Protein AF-A0A957QKW9-F1 (afdb_monomer_lite)

Radius of gyration: 15.58 Å; chains: 1; bounding box: 28×19×53 Å

pLDDT: mean 81.56, std 16.96, range [43.31, 97.06]

Sequence (87 aa):
MHEQFNAAIKNAKSKPAEAALYHSQYGFWLGRQGDWRAAADQLAAAANLAEAAGEEALVAEYRYAEALALQQAPRSKGKAQAALRQA

Foldseek 3Di:
DVVVLVVQLVVCPVPLQSNLVSLQVVLVVCVVVLVLVSSLVSLCSSLVSCVVVVNVVSNVVS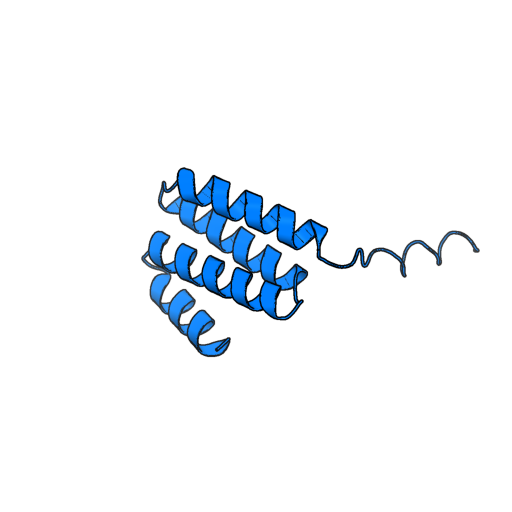VVSSVVSVVSNPPPPPPPVVVVPPD

Secondary structure (DSSP, 8-state):
-HHHHHHHHHHGGG-HHHHHHHHHHHHHHHHHTT-HHHHHHHHHHHHHHHHHHT-HHHHHHHHHHHHHHHHHS----SSSSSTTS--

Structure (mmCIF, N/CA/C/O backbone):
data_AF-A0A957QKW9-F1
#
_entry.id   AF-A0A957QKW9-F1
#
loop_
_atom_site.group_PDB
_atom_site.id
_atom_site.type_symbol
_atom_site.label_atom_id
_atom_site.label_alt_id
_atom_site.label_comp_id
_atom_site.label_asym_id
_atom_site.label_entity_id
_atom_site.label_seq_id
_atom_site.pdbx_PDB_ins_code
_atom_site.Cartn_x
_atom_site.Cartn_y
_atom_site.Cartn_z
_atom_site.occupancy
_atom_site.B_iso_or_equiv
_atom_site.auth_seq_id
_atom_site.auth_comp_id
_atom_site.auth_asym_id
_atom_site.auth_atom_id
_atom_site.pdbx_PDB_model_num
ATOM 1 N N . MET A 1 1 ? -15.877 -2.351 -6.342 1.00 61.66 1 MET A N 1
ATOM 2 C CA . MET A 1 1 ? -14.509 -1.805 -6.522 1.00 61.66 1 MET A CA 1
ATOM 3 C C . MET A 1 1 ? -13.430 -2.792 -6.066 1.00 61.66 1 MET A C 1
ATOM 5 O O . MET A 1 1 ? -12.545 -3.076 -6.853 1.00 61.66 1 MET A O 1
ATOM 9 N N . HIS A 1 2 ? -13.535 -3.381 -4.867 1.00 62.34 2 HIS A N 1
ATOM 10 C CA . HIS A 1 2 ? -12.604 -4.402 -4.342 1.00 62.34 2 HIS A CA 1
ATOM 11 C C . HIS A 1 2 ? -12.300 -5.545 -5.342 1.00 62.34 2 HIS A C 1
ATOM 13 O O . HIS A 1 2 ? -11.142 -5.851 -5.607 1.00 62.34 2 HIS A O 1
ATOM 19 N N . GLU A 1 3 ? -13.320 -6.133 -5.975 1.00 63.97 3 GLU A N 1
ATOM 20 C CA . GLU A 1 3 ? -13.122 -7.223 -6.948 1.00 63.97 3 GLU A CA 1
ATOM 21 C C . GLU A 1 3 ? -12.363 -6.796 -8.215 1.00 63.97 3 GLU A C 1
ATOM 23 O O . GLU A 1 3 ? -11.613 -7.591 -8.777 1.00 63.97 3 GLU A O 1
ATOM 28 N N . GLN A 1 4 ? -12.500 -5.532 -8.638 1.00 66.12 4 GLN A N 1
ATOM 29 C CA . GLN A 1 4 ? -11.776 -4.999 -9.797 1.00 66.12 4 GLN A CA 1
ATOM 30 C C . GLN A 1 4 ? -10.278 -4.869 -9.500 1.00 66.12 4 GLN A C 1
ATOM 32 O O . GLN A 1 4 ? -9.463 -5.209 -10.354 1.00 66.12 4 GLN A O 1
ATOM 37 N N . PHE A 1 5 ? -9.911 -4.465 -8.277 1.00 68.75 5 PHE A N 1
ATOM 38 C CA . PHE A 1 5 ? -8.512 -4.437 -7.846 1.00 68.75 5 PHE A CA 1
ATOM 39 C C . PHE A 1 5 ? -7.918 -5.843 -7.766 1.00 68.75 5 PHE A C 1
ATOM 41 O O . PHE A 1 5 ? -6.846 -6.073 -8.314 1.00 68.75 5 PHE A O 1
ATOM 48 N N . ASN A 1 6 ? -8.633 -6.812 -7.186 1.00 69.00 6 ASN A N 1
ATOM 49 C CA . ASN A 1 6 ? -8.146 -8.194 -7.106 1.00 69.00 6 ASN A CA 1
ATOM 50 C C . ASN A 1 6 ? -7.944 -8.829 -8.493 1.00 69.00 6 ASN A C 1
ATOM 52 O O . ASN A 1 6 ? -6.958 -9.536 -8.713 1.00 69.00 6 ASN A O 1
ATOM 56 N N . ALA A 1 7 ? -8.843 -8.560 -9.444 1.00 68.62 7 ALA A N 1
ATOM 57 C CA . ALA A 1 7 ? -8.693 -9.013 -10.825 1.00 68.62 7 ALA A CA 1
ATOM 58 C C . ALA A 1 7 ? -7.503 -8.336 -11.529 1.00 68.62 7 ALA A C 1
ATOM 60 O O . ALA A 1 7 ? -6.712 -9.015 -12.185 1.00 68.62 7 ALA A O 1
ATOM 61 N N . ALA A 1 8 ? -7.335 -7.024 -11.349 1.00 67.75 8 ALA A N 1
ATOM 62 C CA . ALA A 1 8 ? -6.223 -6.269 -11.918 1.00 67.75 8 ALA A CA 1
ATOM 63 C C . ALA A 1 8 ? -4.864 -6.718 -11.354 1.00 67.75 8 ALA A C 1
ATOM 65 O O . ALA A 1 8 ? -3.948 -6.99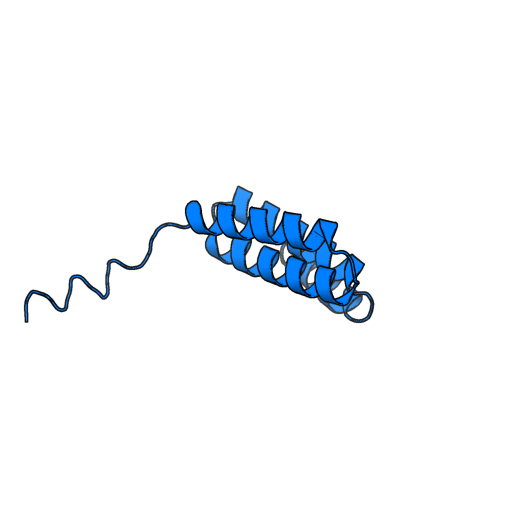0 -12.124 1.00 67.75 8 ALA A O 1
ATOM 66 N N . ILE A 1 9 ? -4.762 -6.917 -10.035 1.00 67.81 9 ILE A N 1
ATOM 67 C CA . ILE A 1 9 ? -3.567 -7.449 -9.359 1.00 67.81 9 ILE A CA 1
ATOM 68 C C . ILE A 1 9 ? -3.224 -8.849 -9.883 1.00 67.81 9 ILE A C 1
ATOM 70 O O . ILE A 1 9 ? -2.065 -9.146 -10.170 1.00 67.81 9 ILE A O 1
ATOM 74 N N . LYS A 1 10 ? -4.227 -9.722 -10.052 1.00 70.44 10 LYS A N 1
ATOM 75 C CA . LYS A 1 10 ? -4.021 -11.072 -10.598 1.00 70.44 10 LYS A CA 1
ATOM 76 C C . LYS A 1 10 ? -3.486 -11.037 -12.034 1.00 70.44 10 LYS A C 1
ATOM 78 O O . LYS A 1 10 ? -2.620 -11.847 -12.360 1.00 70.44 10 LYS A O 1
ATOM 83 N N . ASN A 1 11 ? -3.969 -10.108 -12.858 1.00 66.31 11 ASN A N 1
ATOM 84 C CA . ASN A 1 11 ? -3.531 -9.938 -14.246 1.00 66.31 11 ASN A CA 1
ATOM 85 C C . ASN A 1 11 ? -2.162 -9.249 -14.361 1.00 66.31 11 ASN A C 1
ATOM 87 O O . ASN A 1 11 ? -1.405 -9.552 -15.277 1.00 66.31 11 ASN A O 1
ATOM 91 N N . ALA A 1 12 ? -1.815 -8.381 -13.411 1.00 66.44 12 ALA A N 1
ATOM 92 C CA . ALA A 1 12 ? -0.547 -7.659 -13.371 1.00 66.44 12 ALA A CA 1
ATOM 93 C C . ALA A 1 12 ? 0.613 -8.467 -12.754 1.00 66.44 12 ALA A C 1
ATOM 95 O O . ALA A 1 12 ? 1.714 -7.945 -12.616 1.00 66.44 12 ALA A O 1
ATOM 96 N N . LYS A 1 13 ? 0.426 -9.753 -12.410 1.00 65.31 13 LYS A N 1
ATOM 97 C CA . LYS A 1 13 ? 1.485 -10.596 -11.810 1.00 65.31 13 LYS A CA 1
ATOM 98 C C . LYS A 1 13 ? 2.767 -10.703 -12.646 1.00 65.31 13 LYS A C 1
ATOM 100 O O . LYS A 1 13 ? 3.816 -10.998 -12.087 1.00 65.31 13 LYS A O 1
ATOM 105 N N . SER A 1 14 ? 2.695 -10.482 -13.958 1.00 70.06 14 SER A N 1
ATOM 106 C CA . SER A 1 14 ? 3.857 -10.448 -14.859 1.00 70.06 14 SER A CA 1
ATOM 107 C C . SER A 1 14 ? 4.480 -9.054 -15.017 1.00 70.06 14 SER A C 1
ATOM 109 O O . SER A 1 14 ? 5.480 -8.917 -15.718 1.00 70.06 14 SER A O 1
ATOM 111 N N . LYS A 1 15 ? 3.902 -8.022 -14.389 1.00 82.25 15 LYS A N 1
ATOM 112 C CA . LYS A 1 15 ? 4.289 -6.614 -14.516 1.00 82.25 15 LYS A CA 1
ATOM 113 C C . LYS A 1 15 ? 4.271 -5.918 -13.146 1.00 82.25 15 LYS A C 1
ATOM 115 O O . LYS A 1 15 ? 3.254 -5.335 -12.757 1.00 82.25 15 LYS A O 1
ATOM 120 N N . PRO A 1 16 ? 5.392 -5.951 -12.410 1.00 79.56 16 PRO A N 1
ATOM 121 C CA . PRO A 1 16 ? 5.443 -5.478 -11.027 1.00 79.56 16 PRO A CA 1
ATOM 122 C C . PRO A 1 16 ? 5.063 -3.994 -10.873 1.00 79.56 16 PRO A C 1
ATOM 124 O O . PRO A 1 16 ? 4.324 -3.663 -9.951 1.00 79.56 16 PRO A O 1
ATOM 127 N N . ALA A 1 17 ? 5.437 -3.122 -11.817 1.00 83.94 17 ALA A N 1
ATOM 128 C CA . ALA A 1 17 ? 5.068 -1.701 -11.784 1.00 83.94 17 ALA A CA 1
ATOM 129 C C . ALA A 1 17 ? 3.546 -1.458 -11.900 1.00 83.94 17 ALA A C 1
ATOM 131 O O . ALA A 1 17 ? 2.979 -0.665 -11.149 1.00 83.94 17 ALA A O 1
ATOM 132 N N . GLU A 1 18 ? 2.853 -2.173 -12.796 1.00 87.12 18 GLU A N 1
ATOM 133 C CA . GLU A 1 18 ? 1.389 -2.073 -12.922 1.00 87.12 18 GLU A CA 1
ATOM 134 C C . GLU A 1 18 ? 0.698 -2.588 -11.652 1.00 87.12 18 GLU A C 1
ATOM 136 O O . GLU A 1 18 ? -0.223 -1.953 -11.138 1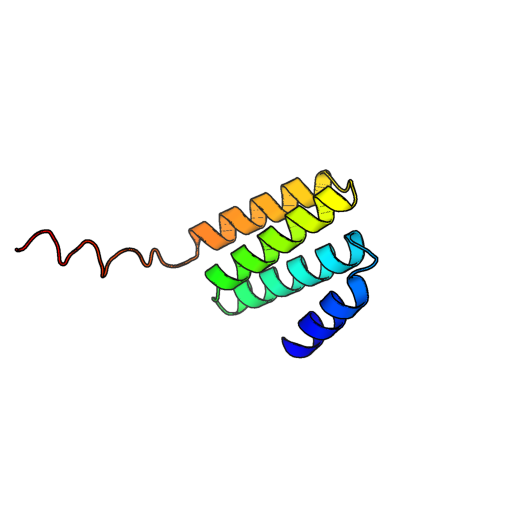.00 87.12 18 GLU A O 1
ATOM 141 N N . ALA A 1 19 ? 1.170 -3.709 -11.098 1.00 87.00 19 ALA A N 1
ATOM 142 C CA . ALA A 1 19 ? 0.633 -4.255 -9.855 1.00 87.00 19 ALA A CA 1
ATOM 143 C C . ALA A 1 19 ? 0.826 -3.286 -8.673 1.00 87.00 19 ALA A C 1
ATOM 145 O O . ALA A 1 19 ? -0.103 -3.101 -7.882 1.00 87.00 19 ALA A O 1
ATOM 146 N N . ALA A 1 20 ? 1.986 -2.624 -8.581 1.00 90.69 20 ALA A N 1
ATOM 147 C CA . ALA A 1 20 ? 2.273 -1.628 -7.550 1.00 90.69 20 ALA A CA 1
ATOM 148 C C . ALA A 1 20 ? 1.261 -0.470 -7.575 1.00 90.69 20 ALA A C 1
ATOM 150 O O . ALA A 1 20 ? 0.698 -0.113 -6.538 1.00 90.69 20 ALA A O 1
ATOM 151 N N . LEU A 1 21 ? 0.953 0.052 -8.767 1.00 90.44 21 LEU A N 1
ATOM 152 C CA . LEU A 1 21 ? -0.046 1.110 -8.952 1.00 90.44 21 LEU A CA 1
ATOM 153 C C . LEU A 1 21 ? -1.456 0.680 -8.531 1.00 90.44 21 LEU A C 1
ATOM 155 O O . LEU A 1 21 ? -2.221 1.493 -8.010 1.00 90.44 21 LEU A O 1
ATOM 159 N N . TYR A 1 22 ? -1.839 -0.578 -8.759 1.00 91.00 22 TYR A N 1
ATOM 160 C CA . TYR A 1 22 ? -3.147 -1.072 -8.319 1.00 91.00 22 TYR A CA 1
ATOM 161 C C . TYR A 1 22 ? -3.227 -1.207 -6.802 1.00 91.00 22 TYR A C 1
ATOM 163 O O . TYR A 1 22 ? -4.212 -0.777 -6.200 1.00 91.00 22 TYR A O 1
ATOM 171 N N . HIS A 1 23 ? -2.188 -1.766 -6.182 1.00 91.25 23 HIS A N 1
ATOM 172 C CA . HIS A 1 23 ? -2.107 -1.888 -4.732 1.00 91.25 23 HIS A CA 1
ATOM 173 C C . HIS A 1 23 ? -2.127 -0.514 -4.044 1.00 91.25 23 HIS A C 1
ATOM 175 O O . HIS A 1 23 ? -2.879 -0.330 -3.087 1.00 91.25 23 HIS A O 1
ATOM 181 N N . SER A 1 24 ? -1.399 0.485 -4.557 1.00 94.31 24 SER A N 1
ATOM 182 C CA . SER A 1 24 ? -1.385 1.826 -3.956 1.00 94.31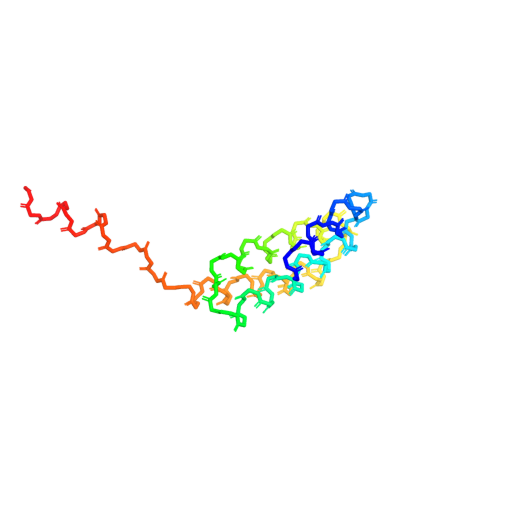 24 SER A CA 1
ATOM 183 C C . SER A 1 24 ? -2.740 2.529 -4.070 1.00 94.31 24 SER A C 1
ATOM 185 O O . SER A 1 24 ? -3.266 3.023 -3.071 1.00 94.31 24 SER A O 1
ATOM 187 N N . GLN A 1 25 ? -3.376 2.498 -5.246 1.00 94.06 25 GLN A N 1
ATOM 188 C CA . GLN A 1 25 ? -4.724 3.048 -5.443 1.00 94.06 25 GLN A CA 1
ATOM 189 C C . GLN A 1 25 ? -5.755 2.389 -4.527 1.00 94.06 25 GLN A C 1
ATOM 191 O O . GLN A 1 25 ? -6.616 3.074 -3.962 1.00 94.06 25 GLN A O 1
ATOM 196 N N . TYR A 1 26 ? -5.659 1.069 -4.358 1.00 93.81 26 TYR A N 1
ATOM 197 C CA . TYR A 1 26 ? -6.552 0.343 -3.475 1.00 93.81 26 TYR A CA 1
ATOM 198 C C . TYR A 1 26 ? -6.313 0.704 -2.003 1.00 93.81 26 TYR A C 1
ATOM 200 O O . TYR A 1 26 ? -7.272 0.976 -1.279 1.00 93.81 26 TYR A O 1
ATOM 208 N N . GLY A 1 27 ? -5.050 0.820 -1.585 1.00 94.56 27 GLY A N 1
ATOM 209 C CA . GLY A 1 27 ? -4.671 1.297 -0.257 1.00 94.56 27 GLY A CA 1
ATOM 210 C C . GLY A 1 27 ? -5.215 2.694 0.050 1.00 94.56 27 GLY A C 1
ATOM 211 O O . GLY A 1 27 ? -5.868 2.896 1.073 1.00 94.56 27 GLY A O 1
ATOM 212 N N . PHE A 1 28 ? -5.061 3.651 -0.870 1.00 95.06 28 PHE A N 1
ATOM 213 C CA . PHE A 1 28 ? -5.633 4.994 -0.713 1.00 95.06 28 PHE A CA 1
ATOM 214 C C . PHE A 1 28 ? -7.164 4.993 -0.671 1.00 95.06 28 PHE A C 1
ATOM 216 O O . PHE A 1 28 ? -7.774 5.808 0.025 1.00 95.06 28 PHE A O 1
ATOM 223 N N . TRP A 1 29 ? -7.816 4.104 -1.422 1.00 94.81 29 TRP A N 1
ATOM 224 C CA . TRP A 1 29 ? -9.264 3.949 -1.343 1.00 94.81 29 TRP A CA 1
ATOM 225 C C . TRP A 1 29 ? -9.702 3.410 0.024 1.00 94.81 29 TRP A C 1
ATOM 227 O O . TRP A 1 29 ? -10.595 4.004 0.621 1.00 94.81 29 TRP A O 1
ATOM 237 N N . LEU A 1 30 ? -9.046 2.370 0.549 1.00 91.94 30 LEU A N 1
ATOM 238 C CA . LEU A 1 30 ? -9.317 1.816 1.884 1.00 91.94 30 LEU A CA 1
ATOM 239 C C . LEU A 1 30 ? -9.114 2.858 2.986 1.00 91.94 30 LEU A C 1
ATOM 241 O O . LEU A 1 30 ? -9.965 2.993 3.863 1.00 91.94 30 LEU A O 1
ATOM 245 N N . GLY A 1 31 ? -8.051 3.660 2.887 1.00 92.69 31 GLY A N 1
ATOM 246 C CA . GLY A 1 31 ? -7.815 4.769 3.806 1.00 92.69 31 GLY A CA 1
ATOM 247 C C . GLY A 1 31 ? -8.968 5.774 3.787 1.00 92.69 31 GLY A C 1
ATOM 248 O O . GLY A 1 31 ? -9.508 6.121 4.830 1.00 92.69 31 GLY A O 1
ATOM 249 N N . ARG A 1 32 ? -9.463 6.151 2.601 1.00 93.31 32 ARG A N 1
ATOM 250 C CA . ARG A 1 32 ? -10.660 7.008 2.484 1.00 93.31 32 ARG A CA 1
ATOM 251 C C . ARG A 1 32 ? -11.930 6.392 3.088 1.00 93.31 32 ARG A C 1
ATOM 253 O O . ARG A 1 32 ? -12.822 7.147 3.456 1.00 93.31 32 ARG A O 1
ATOM 260 N N . GLN A 1 33 ? -12.014 5.064 3.206 1.00 92.69 33 GLN A N 1
ATOM 261 C CA . GLN A 1 33 ? -13.102 4.371 3.915 1.00 92.69 33 GLN A CA 1
ATOM 262 C C . GLN A 1 33 ? -12.865 4.258 5.433 1.00 92.69 33 GLN A C 1
ATOM 264 O O . GLN A 1 33 ? -13.730 3.763 6.151 1.00 92.69 33 GLN A O 1
ATOM 269 N N . GLY A 1 34 ? -11.706 4.693 5.933 1.00 91.44 34 GLY A N 1
ATOM 270 C CA . GLY A 1 34 ? -11.304 4.553 7.332 1.00 91.44 34 GLY A CA 1
ATOM 271 C C . GLY A 1 34 ? -10.706 3.188 7.687 1.00 91.44 34 GLY A C 1
ATOM 272 O O . GLY A 1 34 ? -10.361 2.962 8.848 1.00 91.44 34 GLY A O 1
ATOM 273 N N . ASP A 1 35 ? -10.539 2.283 6.716 1.00 93.25 35 ASP A N 1
ATOM 274 C CA . ASP A 1 35 ? -9.868 0.995 6.918 1.00 93.25 35 ASP A CA 1
ATOM 275 C C . ASP A 1 35 ? -8.350 1.159 6.781 1.00 93.25 35 ASP A C 1
ATOM 277 O O . ASP A 1 35 ? -7.695 0.691 5.848 1.00 93.25 35 ASP A O 1
ATOM 281 N N . TRP A 1 36 ? -7.782 1.904 7.725 1.00 92.38 36 TRP A N 1
ATOM 282 C CA . TRP A 1 36 ? -6.377 2.300 7.715 1.00 92.38 36 TRP A CA 1
ATOM 283 C C . TRP A 1 36 ? -5.410 1.122 7.858 1.00 92.38 36 TRP A C 1
ATOM 285 O O . TRP A 1 36 ? -4.272 1.196 7.395 1.00 92.38 36 TRP A O 1
ATOM 295 N N . ARG A 1 37 ? -5.848 0.019 8.484 1.00 93.00 37 ARG A N 1
ATOM 296 C CA . ARG A 1 37 ? -5.011 -1.176 8.626 1.00 93.00 37 ARG A CA 1
ATOM 297 C C . ARG A 1 37 ? -4.902 -1.913 7.298 1.00 93.00 37 ARG A C 1
ATOM 299 O O . ARG A 1 37 ? -3.783 -2.170 6.865 1.00 93.00 37 ARG A O 1
ATOM 306 N N . ALA A 1 38 ? -6.028 -2.163 6.627 1.00 92.25 38 ALA A N 1
ATOM 307 C CA . ALA A 1 38 ? -6.001 -2.755 5.297 1.00 92.25 38 ALA A CA 1
ATOM 308 C C . ALA A 1 38 ? -5.325 -1.820 4.278 1.00 92.25 38 ALA A C 1
ATOM 310 O O . ALA A 1 38 ? -4.613 -2.291 3.394 1.00 92.25 38 ALA A O 1
ATOM 311 N N . ALA A 1 39 ? -5.482 -0.498 4.423 1.00 95.44 39 ALA A N 1
ATOM 312 C CA . ALA A 1 39 ? -4.775 0.483 3.603 1.00 95.44 39 ALA A CA 1
ATOM 313 C C . ALA A 1 39 ? -3.250 0.335 3.701 1.00 95.44 39 ALA A C 1
ATOM 315 O O . ALA A 1 39 ? -2.577 0.284 2.672 1.00 95.44 39 ALA A O 1
ATOM 316 N N . ALA A 1 40 ? -2.716 0.221 4.923 1.00 95.31 40 ALA A N 1
ATOM 317 C CA . ALA A 1 40 ? -1.290 0.003 5.150 1.00 95.31 40 ALA A CA 1
ATOM 318 C C . ALA A 1 40 ? -0.799 -1.300 4.501 1.00 95.31 40 ALA A C 1
ATOM 320 O O . ALA A 1 40 ? 0.225 -1.286 3.824 1.00 95.31 40 ALA A O 1
ATOM 321 N N . ASP A 1 41 ? -1.554 -2.396 4.629 1.00 95.19 41 ASP A N 1
ATOM 322 C CA . ASP A 1 41 ? -1.181 -3.685 4.032 1.00 95.19 41 ASP A CA 1
ATOM 323 C C . ASP A 1 41 ? -1.103 -3.604 2.493 1.00 95.19 41 ASP A C 1
ATOM 325 O O . ASP A 1 41 ? -0.190 -4.160 1.877 1.00 95.19 41 ASP A O 1
ATOM 329 N N . GLN A 1 42 ? -2.019 -2.867 1.856 1.00 95.06 42 GLN A N 1
ATOM 330 C CA . GLN A 1 42 ? -1.975 -2.640 0.408 1.00 95.06 42 GLN A CA 1
ATOM 331 C C . GLN A 1 42 ? -0.807 -1.735 -0.008 1.00 95.06 42 GLN A C 1
ATOM 333 O O . GLN A 1 42 ? -0.143 -2.011 -1.004 1.00 95.06 42 GLN A O 1
ATOM 338 N N . LEU A 1 43 ? -0.510 -0.684 0.759 1.00 96.88 43 LEU A N 1
ATOM 339 C CA . LEU A 1 43 ? 0.617 0.216 0.482 1.00 96.88 43 LEU A CA 1
ATOM 340 C C . LEU A 1 43 ? 1.972 -0.489 0.666 1.00 96.88 43 LEU A C 1
ATOM 342 O O . LEU A 1 43 ? 2.881 -0.284 -0.136 1.00 96.88 43 LEU A O 1
ATOM 346 N N . ALA A 1 44 ? 2.083 -1.397 1.637 1.00 96.56 44 ALA A N 1
ATOM 347 C CA . ALA A 1 44 ? 3.254 -2.254 1.806 1.00 96.56 44 ALA A 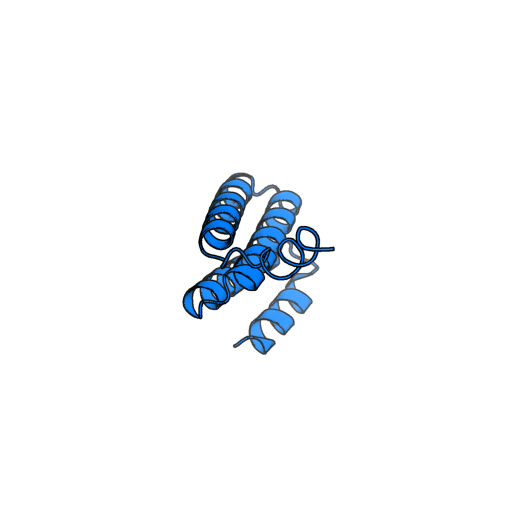CA 1
ATOM 348 C C . ALA A 1 44 ? 3.465 -3.184 0.598 1.00 96.56 44 ALA A C 1
ATOM 350 O O . ALA A 1 44 ? 4.588 -3.340 0.114 1.00 96.56 44 ALA A O 1
ATOM 351 N N . ALA A 1 45 ? 2.384 -3.779 0.077 1.00 94.38 45 ALA A N 1
ATOM 352 C CA . ALA A 1 45 ? 2.440 -4.592 -1.137 1.00 94.38 45 ALA A CA 1
ATOM 353 C C . ALA A 1 45 ? 2.870 -3.762 -2.358 1.00 94.38 45 ALA A C 1
ATOM 355 O O . ALA A 1 45 ? 3.707 -4.217 -3.138 1.00 94.38 45 ALA A O 1
ATOM 356 N N . ALA A 1 46 ? 2.361 -2.532 -2.487 1.00 95.44 46 ALA A N 1
ATOM 357 C CA . ALA A 1 46 ? 2.773 -1.608 -3.539 1.00 95.44 46 ALA A CA 1
ATOM 358 C C . ALA A 1 46 ? 4.272 -1.284 -3.468 1.00 95.44 46 ALA A C 1
ATOM 360 O O . ALA A 1 46 ? 4.952 -1.336 -4.490 1.00 95.44 46 ALA A O 1
ATOM 361 N N . ALA A 1 47 ? 4.802 -1.019 -2.269 1.00 95.44 47 ALA A N 1
ATOM 362 C CA . ALA A 1 47 ? 6.223 -0.746 -2.064 1.00 95.44 47 ALA A CA 1
ATOM 363 C C . ALA A 1 47 ? 7.111 -1.930 -2.484 1.00 95.44 47 ALA A C 1
ATOM 365 O O . ALA A 1 47 ? 8.070 -1.736 -3.222 1.00 95.44 47 ALA A O 1
ATOM 366 N N . ASN A 1 48 ? 6.764 -3.158 -2.081 1.00 93.69 48 ASN A N 1
ATOM 367 C CA . ASN A 1 48 ? 7.529 -4.357 -2.455 1.00 93.69 48 ASN A CA 1
ATOM 368 C C . ASN A 1 48 ? 7.532 -4.595 -3.977 1.00 93.69 48 ASN A C 1
ATOM 370 O O . ASN A 1 48 ? 8.518 -5.057 -4.545 1.00 93.69 48 ASN A O 1
ATOM 374 N N . LEU A 1 49 ? 6.417 -4.300 -4.649 1.00 91.62 49 LEU A N 1
ATOM 375 C CA . LEU A 1 49 ? 6.304 -4.444 -6.100 1.00 91.62 49 LEU A CA 1
ATOM 376 C C . LEU A 1 49 ? 7.060 -3.341 -6.852 1.00 91.62 49 LEU A C 1
ATOM 378 O O . LEU A 1 49 ? 7.661 -3.626 -7.883 1.00 91.62 49 LEU A O 1
ATOM 382 N N . ALA A 1 50 ? 7.065 -2.112 -6.333 1.00 92.44 50 ALA A N 1
ATOM 383 C CA . ALA A 1 50 ? 7.878 -1.021 -6.866 1.00 92.44 50 ALA A CA 1
ATOM 384 C C . ALA A 1 50 ? 9.379 -1.328 -6.738 1.00 92.44 50 ALA A C 1
ATOM 386 O O . ALA A 1 50 ? 10.117 -1.163 -7.705 1.00 92.44 50 ALA A O 1
ATOM 387 N N . GLU A 1 51 ? 9.810 -1.870 -5.597 1.00 91.81 51 GLU A N 1
ATOM 388 C CA . GLU A 1 51 ? 11.190 -2.323 -5.374 1.00 91.81 51 GLU A CA 1
ATOM 389 C C . GLU A 1 51 ? 11.574 -3.426 -6.373 1.00 91.81 51 GLU A C 1
ATOM 391 O O . GLU A 1 51 ? 12.593 -3.335 -7.052 1.00 91.81 51 GLU A O 1
ATOM 396 N N . ALA A 1 52 ? 10.700 -4.420 -6.571 1.00 88.38 52 ALA A N 1
ATOM 397 C CA . ALA A 1 52 ? 10.902 -5.470 -7.573 1.00 88.38 52 ALA A CA 1
ATOM 398 C C . ALA A 1 52 ? 10.932 -4.947 -9.026 1.00 88.38 52 ALA A C 1
ATOM 400 O O . ALA A 1 52 ? 11.474 -5.616 -9.907 1.00 88.38 52 ALA A O 1
ATOM 401 N N . ALA A 1 53 ? 10.344 -3.777 -9.288 1.00 88.19 53 ALA A N 1
ATOM 402 C CA . ALA A 1 53 ? 10.388 -3.091 -10.577 1.00 88.19 53 ALA A CA 1
ATOM 403 C C . ALA A 1 53 ? 11.586 -2.130 -10.726 1.00 88.19 53 ALA A C 1
ATOM 405 O O . ALA A 1 53 ? 11.806 -1.633 -11.828 1.00 88.19 53 ALA A O 1
ATOM 406 N N . GLY A 1 54 ? 12.359 -1.874 -9.662 1.00 90.44 54 GLY A N 1
ATOM 407 C CA . GLY A 1 54 ? 13.440 -0.879 -9.649 1.00 90.44 54 GLY A CA 1
ATOM 408 C C . GLY A 1 54 ? 12.965 0.576 -9.529 1.00 90.44 54 GLY A C 1
ATOM 409 O O . GLY A 1 54 ? 13.713 1.499 -9.845 1.00 90.44 54 GLY A O 1
ATOM 410 N N . GLU A 1 55 ? 11.725 0.798 -9.088 1.00 90.94 55 GLU A N 1
ATOM 411 C CA . GLU A 1 55 ? 11.084 2.114 -8.978 1.00 90.94 55 GLU A CA 1
ATOM 412 C C . GLU A 1 55 ? 11.311 2.735 -7.587 1.00 90.94 55 GLU A C 1
ATOM 414 O O . GLU A 1 55 ? 10.376 2.943 -6.811 1.00 90.94 55 GLU A O 1
ATOM 419 N N . GLU A 1 56 ? 12.566 3.042 -7.249 1.00 90.19 56 GLU A N 1
ATOM 420 C CA . GLU A 1 56 ? 12.983 3.521 -5.914 1.00 90.19 56 GLU A CA 1
ATOM 421 C C . GLU A 1 56 ? 12.195 4.747 -5.411 1.00 90.19 56 GLU A C 1
ATOM 423 O O . GLU A 1 56 ? 11.866 4.854 -4.226 1.00 90.19 56 GLU A O 1
ATOM 428 N N . ALA A 1 57 ? 11.837 5.669 -6.312 1.00 91.31 57 ALA A N 1
ATOM 429 C CA . ALA A 1 57 ? 11.031 6.840 -5.963 1.00 91.31 57 ALA A CA 1
ATOM 430 C C . ALA A 1 57 ? 9.635 6.444 -5.445 1.00 91.31 57 ALA A C 1
ATOM 432 O O . ALA A 1 57 ? 9.155 7.004 -4.457 1.00 91.31 57 ALA A O 1
ATOM 433 N N . LEU A 1 58 ? 9.015 5.438 -6.070 1.00 92.88 58 LEU A N 1
ATOM 434 C CA . LEU A 1 58 ? 7.712 4.916 -5.661 1.00 92.88 58 LEU A CA 1
ATOM 435 C C . LEU A 1 58 ? 7.809 4.101 -4.368 1.00 92.88 58 LEU A C 1
ATOM 437 O O . LEU A 1 58 ? 6.886 4.144 -3.556 1.00 92.88 58 LEU A O 1
ATOM 441 N N . VAL A 1 59 ? 8.926 3.405 -4.128 1.00 95.31 59 VAL A N 1
ATOM 442 C CA . VAL A 1 59 ? 9.163 2.705 -2.854 1.00 95.31 59 VAL A CA 1
ATOM 443 C C . VAL A 1 59 ? 9.073 3.689 -1.692 1.00 95.31 59 VAL A C 1
ATOM 445 O O . VAL A 1 59 ? 8.303 3.466 -0.755 1.00 95.31 59 VAL A O 1
ATOM 448 N N . ALA A 1 60 ? 9.811 4.799 -1.759 1.00 94.62 60 ALA A N 1
ATOM 449 C CA . ALA A 1 60 ? 9.805 5.808 -0.703 1.00 94.62 60 ALA A CA 1
ATOM 450 C C . ALA A 1 60 ? 8.406 6.410 -0.490 1.00 94.62 60 ALA A C 1
ATOM 452 O O . ALA A 1 60 ? 7.952 6.538 0.651 1.00 94.62 60 ALA A O 1
ATOM 453 N N . GLU A 1 61 ? 7.700 6.723 -1.579 1.00 96.44 61 GLU A N 1
ATOM 454 C CA . GLU A 1 61 ? 6.338 7.256 -1.532 1.00 96.44 61 GLU A CA 1
ATOM 455 C C . GLU A 1 61 ? 5.364 6.286 -0.847 1.00 96.44 61 GLU A C 1
ATOM 457 O O . GLU A 1 61 ? 4.646 6.663 0.086 1.00 96.44 61 GLU A O 1
ATOM 462 N N . TYR A 1 62 ? 5.364 5.014 -1.251 1.00 97.06 62 TYR A N 1
ATOM 463 C CA . TYR A 1 62 ? 4.446 4.015 -0.707 1.00 97.06 62 TYR A CA 1
ATOM 464 C C . TYR A 1 62 ? 4.769 3.649 0.739 1.00 97.06 62 TYR A C 1
ATOM 466 O O . TYR A 1 62 ? 3.846 3.483 1.536 1.00 97.06 62 TYR A O 1
ATOM 474 N N . ARG A 1 63 ? 6.049 3.608 1.124 1.00 96.56 63 ARG A N 1
ATOM 475 C CA . ARG A 1 63 ? 6.460 3.420 2.526 1.00 96.56 63 ARG A CA 1
ATOM 476 C C . ARG A 1 63 ? 6.049 4.589 3.413 1.00 96.56 63 ARG A C 1
ATOM 478 O O . ARG A 1 63 ? 5.621 4.381 4.548 1.00 96.56 63 ARG A O 1
ATOM 485 N N . TYR A 1 64 ? 6.138 5.815 2.904 1.00 95.69 64 TYR A N 1
ATOM 486 C CA . TYR A 1 64 ? 5.647 6.984 3.626 1.00 95.69 64 TYR A CA 1
ATOM 487 C C . TYR A 1 64 ? 4.127 6.916 3.826 1.00 95.69 64 TYR A C 1
ATOM 489 O O . TYR A 1 64 ? 3.635 7.093 4.943 1.00 95.69 64 TYR A O 1
ATOM 497 N N . ALA A 1 65 ? 3.381 6.582 2.772 1.00 94.62 65 ALA A N 1
ATOM 498 C CA . ALA A 1 65 ? 1.934 6.414 2.845 1.00 94.62 65 ALA A CA 1
ATOM 499 C C . ALA A 1 65 ? 1.517 5.261 3.781 1.00 94.62 65 ALA A C 1
ATOM 501 O O . ALA A 1 65 ? 0.571 5.417 4.555 1.00 94.62 65 ALA A O 1
ATOM 502 N N . GLU A 1 66 ? 2.232 4.130 3.762 1.00 96.88 66 GLU A N 1
ATOM 503 C CA . GLU A 1 66 ? 2.056 3.013 4.700 1.00 96.88 66 GLU A CA 1
ATOM 504 C C . GLU A 1 66 ? 2.195 3.503 6.148 1.00 96.88 66 GLU A C 1
ATOM 506 O O . GLU A 1 66 ? 1.315 3.264 6.977 1.00 96.88 66 GLU A O 1
ATOM 511 N N . ALA A 1 67 ? 3.263 4.247 6.451 1.00 95.25 67 ALA A N 1
ATOM 512 C CA . ALA A 1 67 ? 3.502 4.783 7.787 1.00 95.25 67 ALA A CA 1
ATOM 513 C C . ALA A 1 67 ? 2.390 5.744 8.239 1.00 95.25 67 ALA A C 1
ATOM 515 O O . ALA A 1 67 ? 1.965 5.688 9.396 1.00 95.25 67 ALA A O 1
ATOM 516 N N . LEU A 1 68 ? 1.884 6.595 7.342 1.00 94.50 68 LEU A N 1
ATOM 517 C CA . LEU A 1 68 ? 0.746 7.469 7.635 1.00 94.50 68 LEU A CA 1
ATOM 518 C C . LEU A 1 68 ? -0.533 6.670 7.911 1.00 94.50 68 LEU A C 1
ATOM 520 O O . LEU A 1 68 ? -1.233 6.956 8.882 1.00 94.50 68 LEU A O 1
ATOM 524 N N . ALA A 1 69 ? -0.821 5.646 7.107 1.00 93.56 69 ALA A N 1
ATOM 525 C CA . ALA A 1 69 ? -1.971 4.775 7.326 1.00 93.56 69 ALA A CA 1
ATOM 526 C C . ALA A 1 69 ? -1.872 4.053 8.683 1.00 93.56 69 ALA A C 1
ATOM 528 O O . ALA A 1 69 ? -2.836 4.017 9.444 1.00 93.56 69 ALA A O 1
ATOM 529 N N . LEU A 1 70 ? -0.685 3.573 9.063 1.00 93.12 70 LEU A N 1
ATOM 530 C CA . LEU A 1 70 ? -0.442 2.958 10.373 1.00 93.12 70 LEU A CA 1
ATOM 531 C C . LEU A 1 70 ? -0.640 3.917 11.554 1.00 93.12 70 LEU A C 1
ATOM 533 O O . LEU A 1 70 ? -1.071 3.477 12.619 1.00 93.12 70 LEU A O 1
ATOM 537 N N . GLN A 1 71 ? -0.333 5.207 11.391 1.00 92.50 71 GLN A N 1
ATOM 538 C CA . GLN A 1 71 ? -0.577 6.220 12.426 1.00 92.50 71 GLN A CA 1
ATOM 539 C C . GLN A 1 71 ? -2.070 6.494 12.629 1.00 92.50 71 GLN A C 1
ATOM 541 O O . GLN A 1 71 ? -2.493 6.777 13.750 1.00 92.50 71 GLN A O 1
ATOM 546 N N . GLN A 1 72 ? -2.856 6.411 11.554 1.00 88.50 72 GLN A N 1
ATOM 547 C CA . GLN A 1 72 ? -4.304 6.629 11.577 1.00 88.50 72 GLN A CA 1
ATOM 548 C C . GLN A 1 72 ? -5.089 5.376 11.966 1.00 88.50 72 GLN A C 1
ATOM 550 O O . GLN A 1 72 ? -6.219 5.475 12.450 1.00 88.50 72 GLN A O 1
ATOM 555 N N . ALA A 1 73 ? -4.490 4.195 11.802 1.00 82.94 73 ALA A N 1
ATOM 556 C CA . ALA A 1 73 ? -5.075 2.961 12.280 1.00 82.94 73 ALA A CA 1
ATOM 557 C C . ALA A 1 73 ? -5.278 3.049 13.799 1.00 82.94 73 ALA A C 1
ATOM 559 O O . ALA A 1 73 ? -4.326 3.341 14.534 1.00 82.94 73 ALA A O 1
ATOM 560 N N . PRO A 1 74 ? -6.505 2.805 14.303 1.00 73.69 74 PRO A N 1
ATOM 561 C CA . PRO A 1 74 ? -6.737 2.794 15.735 1.00 73.69 74 PRO A CA 1
ATOM 562 C C . PRO A 1 74 ? -5.731 1.837 16.370 1.00 73.69 74 PRO A C 1
ATOM 564 O O . PRO A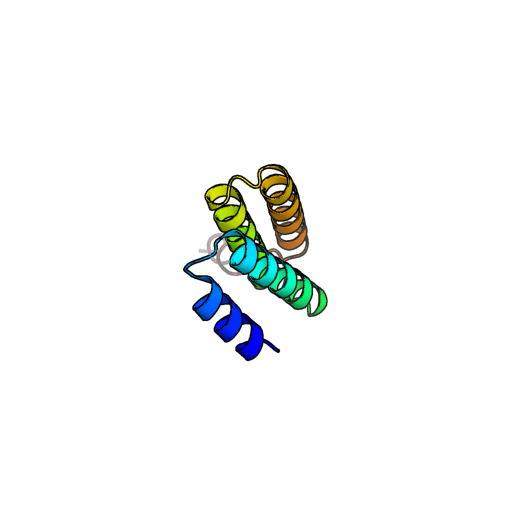 1 74 ? -5.541 0.718 15.890 1.00 73.69 74 PRO A O 1
ATOM 567 N N . ARG A 1 75 ? -5.070 2.279 17.447 1.00 58.78 75 ARG A N 1
ATOM 568 C CA . ARG A 1 75 ? -4.160 1.444 18.241 1.00 58.78 75 ARG A CA 1
ATOM 569 C C . ARG A 1 75 ? -4.957 0.324 18.911 1.00 58.78 75 ARG A C 1
ATOM 571 O O . ARG A 1 75 ? -5.167 0.330 20.120 1.00 58.78 75 ARG A O 1
ATOM 578 N N . SER A 1 76 ? -5.405 -0.677 18.161 1.00 52.19 76 SER A N 1
ATOM 579 C CA . SER A 1 76 ? -5.998 -1.888 18.710 1.00 52.19 76 SER A CA 1
ATOM 580 C C . SER A 1 76 ? -4.884 -2.799 19.232 1.00 52.19 76 SER A C 1
ATOM 582 O O . SER A 1 76 ? -4.653 -3.898 18.739 1.00 52.19 76 SER A O 1
ATOM 584 N N . LYS A 1 77 ? -4.186 -2.332 20.268 1.00 50.75 77 LYS A N 1
ATOM 585 C CA . LYS A 1 77 ? -3.512 -3.177 21.256 1.00 50.75 77 LYS A CA 1
ATOM 586 C C . LYS A 1 77 ? -3.910 -2.677 22.642 1.00 50.75 77 LYS A C 1
ATOM 588 O O . LYS A 1 77 ? -3.125 -2.064 23.347 1.00 50.75 77 LYS A O 1
ATOM 593 N N . GLY A 1 78 ? -5.174 -2.909 22.998 1.00 47.50 78 GLY A N 1
ATOM 594 C CA . GLY A 1 78 ? -5.731 -2.496 24.291 1.00 47.50 78 GLY A CA 1
ATOM 595 C C . GLY A 1 78 ? -6.688 -3.486 24.957 1.00 47.50 78 GLY A C 1
ATOM 596 O O . GLY A 1 78 ? -7.101 -3.228 26.077 1.00 47.50 78 GLY A O 1
ATOM 597 N N . LYS A 1 79 ? -7.035 -4.625 24.333 1.00 44.81 79 LYS A N 1
ATOM 598 C CA . LYS A 1 79 ? -7.864 -5.664 24.988 1.00 44.81 79 LYS A CA 1
ATOM 599 C C . LYS A 1 79 ? -7.109 -6.930 25.410 1.00 44.81 79 LYS A C 1
ATOM 601 O O . LYS A 1 79 ? -7.688 -7.757 26.095 1.00 44.81 79 LYS A O 1
ATOM 606 N N . ALA A 1 80 ? -5.819 -7.053 25.088 1.00 47.12 80 ALA A N 1
ATOM 607 C CA . ALA A 1 80 ? -4.981 -8.161 25.569 1.00 47.12 80 ALA A CA 1
ATOM 608 C C . ALA A 1 80 ? -3.986 -7.755 26.675 1.00 47.12 80 ALA A C 1
ATOM 610 O O . ALA A 1 80 ? -3.518 -8.612 27.411 1.00 47.12 80 ALA A O 1
ATOM 611 N N . GLN A 1 81 ? -3.686 -6.460 26.843 1.00 46.72 81 GLN A N 1
ATOM 612 C CA . GLN A 1 81 ? -2.702 -6.000 27.838 1.00 46.72 81 GLN A CA 1
ATOM 613 C C . GLN A 1 81 ? -3.328 -5.394 29.108 1.00 46.72 81 GLN A C 1
ATOM 615 O O . GLN A 1 81 ? -2.626 -5.177 30.090 1.00 46.72 81 GLN A O 1
ATOM 620 N N . ALA A 1 82 ? -4.649 -5.188 29.128 1.00 43.31 82 ALA A N 1
ATOM 621 C CA . ALA A 1 82 ? -5.386 -4.792 30.332 1.00 43.31 82 ALA A CA 1
ATOM 622 C C . ALA A 1 82 ? -5.857 -5.992 31.182 1.00 43.31 82 ALA A C 1
ATOM 624 O O . ALA A 1 82 ? -6.125 -5.822 32.364 1.00 43.31 82 ALA A O 1
ATOM 625 N N . ALA A 1 83 ? -5.910 -7.205 30.616 1.00 46.28 83 ALA A N 1
ATOM 626 C CA . ALA A 1 83 ? -6.360 -8.408 31.329 1.00 46.28 83 ALA A CA 1
ATOM 627 C C . ALA A 1 83 ? -5.251 -9.112 32.142 1.00 46.28 83 ALA A C 1
ATOM 629 O O . ALA A 1 83 ? -5.551 -9.955 32.974 1.00 46.28 83 ALA A O 1
ATOM 630 N N . LEU A 1 84 ? -3.977 -8.755 31.938 1.00 48.84 84 LEU A N 1
ATOM 631 C CA . LEU A 1 84 ? -2.821 -9.373 32.613 1.00 48.84 84 LEU A CA 1
ATOM 632 C C . LEU A 1 84 ? -2.239 -8.527 33.761 1.00 48.84 84 LEU A C 1
ATOM 634 O O . LEU A 1 84 ? -1.177 -8.845 34.281 1.00 48.84 84 LEU A O 1
ATOM 638 N N . ARG A 1 85 ? -2.909 -7.437 34.161 1.00 50.84 85 ARG A N 1
ATOM 639 C CA . ARG A 1 85 ? -2.518 -6.613 35.325 1.00 50.84 85 ARG A CA 1
ATOM 640 C C . ARG A 1 85 ? -3.485 -6.710 36.512 1.00 50.84 85 ARG A C 1
ATOM 642 O O . ARG A 1 85 ? -3.332 -5.950 37.462 1.00 50.84 85 ARG A O 1
ATOM 649 N N . GLN A 1 86 ? -4.467 -7.611 36.456 1.00 52.19 86 GLN A N 1
ATOM 650 C CA . GLN A 1 86 ? -5.413 -7.865 37.554 1.00 52.19 86 GLN A CA 1
ATOM 651 C C . GLN A 1 86 ? -5.549 -9.356 37.918 1.00 52.19 86 GLN A C 1
ATOM 653 O O . GLN A 1 86 ? -6.517 -9.720 38.578 1.00 52.19 86 GLN A O 1
ATOM 658 N N . ALA A 1 87 ? -4.605 -10.205 37.502 1.00 46.38 87 ALA A N 1
ATOM 659 C CA . ALA A 1 87 ? -4.513 -11.592 37.963 1.00 46.38 87 ALA A CA 1
ATOM 660 C C . ALA A 1 87 ? -3.320 -11.746 38.909 1.00 46.38 87 ALA A C 1
ATOM 662 O O . ALA A 1 87 ? -2.263 -11.152 38.588 1.00 46.38 87 ALA A O 1
#